Protein AF-A0AAU0R5Z7-F1 (afdb_monomer_lite)

Foldseek 3Di:
DDWDWDWDQDPVVNDIDIDIDDVVVVPPPVVVVVVVVVVVVVVVVVVVVVVDDDD

Sequence (55 aa):
MEKKVIKHWSDLFKTEITLTIDERLNKIDEKAASEKKLQIANEQLAKVKDFLPKR

Radius of gyration: 22.07 Å; chains: 1; bounding box: 54×21×46 Å

Structure (mmCIF, N/CA/C/O backbone):
data_AF-A0AAU0R5Z7-F1
#
_entry.id   AF-A0AAU0R5Z7-F1
#
loop_
_atom_site.group_PDB
_atom_site.id
_atom_site.type_symbol
_atom_site.label_atom_id
_atom_site.label_alt_id
_atom_site.label_comp_id
_atom_site.label_asym_id
_atom_site.label_entity_id
_atom_site.label_seq_id
_atom_site.pdbx_PDB_ins_code
_atom_site.Cartn_x
_atom_site.Cartn_y
_atom_site.Cartn_z
_atom_site.occupancy
_atom_site.B_iso_or_equiv
_atom_site.auth_seq_id
_atom_site.auth_comp_id
_atom_site.auth_asym_id
_atom_site.auth_atom_id
_atom_site.pdbx_PDB_model_num
ATOM 1 N N . MET A 1 1 ? 14.041 13.819 -0.339 1.00 54.00 1 MET A N 1
ATOM 2 C CA . MET A 1 1 ? 12.980 12.933 -0.866 1.00 54.00 1 MET A CA 1
ATOM 3 C C . MET A 1 1 ? 13.682 11.839 -1.643 1.00 54.00 1 MET A C 1
ATOM 5 O O . MET A 1 1 ? 14.341 12.171 -2.620 1.00 54.00 1 MET A O 1
ATOM 9 N N . GLU A 1 2 ? 13.643 10.599 -1.163 1.00 57.75 2 GLU A N 1
ATOM 10 C CA . GLU A 1 2 ? 14.334 9.469 -1.798 1.00 57.75 2 GLU A CA 1
ATOM 11 C C . GLU A 1 2 ? 13.526 9.022 -3.021 1.00 57.75 2 GLU A C 1
ATOM 13 O O . GLU A 1 2 ? 12.373 8.610 -2.905 1.00 57.75 2 GLU A O 1
ATOM 18 N N . LYS A 1 3 ? 14.100 9.211 -4.211 1.00 67.62 3 LYS A N 1
ATOM 19 C CA . LYS A 1 3 ? 13.521 8.790 -5.489 1.00 67.62 3 LYS A CA 1
ATOM 20 C C . LYS A 1 3 ? 14.404 7.685 -6.043 1.00 67.62 3 LYS A C 1
ATOM 22 O O . LYS A 1 3 ? 15.600 7.909 -6.225 1.00 67.62 3 LYS A O 1
ATOM 27 N N . LYS A 1 4 ? 13.824 6.524 -6.342 1.00 70.94 4 LYS A N 1
ATOM 28 C CA . LYS A 1 4 ? 14.553 5.430 -6.984 1.00 70.94 4 LYS A CA 1
ATOM 29 C C . LYS A 1 4 ? 14.317 5.492 -8.486 1.00 70.94 4 LYS A C 1
ATOM 31 O O . LYS A 1 4 ? 13.176 5.466 -8.946 1.00 70.94 4 LYS A O 1
ATOM 36 N N . VAL A 1 5 ? 15.404 5.604 -9.240 1.00 73.75 5 VAL A N 1
ATOM 37 C CA . VAL A 1 5 ? 15.379 5.644 -10.703 1.00 73.75 5 VAL A CA 1
ATOM 38 C C . VAL A 1 5 ? 15.751 4.258 -11.217 1.00 73.75 5 VAL A C 1
ATOM 40 O O . VAL A 1 5 ? 16.851 3.779 -10.951 1.00 73.75 5 VAL A O 1
ATOM 43 N N . ILE A 1 6 ? 14.835 3.602 -11.929 1.00 76.50 6 ILE A N 1
ATOM 44 C CA . ILE A 1 6 ? 15.069 2.305 -12.571 1.00 76.50 6 ILE A CA 1
ATOM 45 C C . ILE A 1 6 ? 15.059 2.526 -14.077 1.00 76.50 6 ILE A C 1
ATOM 47 O O . ILE A 1 6 ? 14.084 3.035 -14.626 1.00 76.50 6 ILE A O 1
ATOM 51 N N . LYS A 1 7 ? 16.142 2.140 -14.747 1.00 79.88 7 LYS A N 1
ATOM 52 C CA . LYS A 1 7 ? 16.219 2.137 -16.206 1.00 79.88 7 LYS A CA 1
ATOM 53 C C . LYS A 1 7 ? 15.933 0.733 -16.714 1.00 79.88 7 LYS A C 1
ATOM 55 O O . LYS A 1 7 ? 16.528 -0.227 -16.229 1.00 79.88 7 LYS A O 1
ATOM 60 N N . HIS A 1 8 ? 15.008 0.617 -17.653 1.00 79.88 8 HIS A N 1
ATOM 61 C CA . HIS A 1 8 ? 14.630 -0.650 -18.260 1.00 79.88 8 HIS A CA 1
ATOM 62 C C . HIS A 1 8 ? 14.540 -0.485 -19.774 1.00 79.88 8 HIS A C 1
ATOM 64 O O . HIS A 1 8 ? 13.945 0.470 -20.271 1.00 79.88 8 HIS A O 1
ATOM 70 N N . TRP A 1 9 ? 15.129 -1.424 -20.508 1.00 76.88 9 TRP A N 1
ATOM 71 C CA . TRP A 1 9 ? 15.007 -1.474 -21.956 1.00 76.88 9 TRP A CA 1
ATOM 72 C C . TRP A 1 9 ? 13.659 -2.079 -22.333 1.00 76.88 9 TRP A C 1
ATOM 74 O O . TRP A 1 9 ? 13.398 -3.239 -22.028 1.00 76.88 9 TRP A O 1
ATOM 84 N N . SER A 1 10 ? 12.796 -1.291 -22.970 1.00 75.31 10 SER A N 1
ATOM 85 C CA . SER A 1 10 ? 11.505 -1.784 -23.433 1.00 75.31 10 SER A CA 1
ATO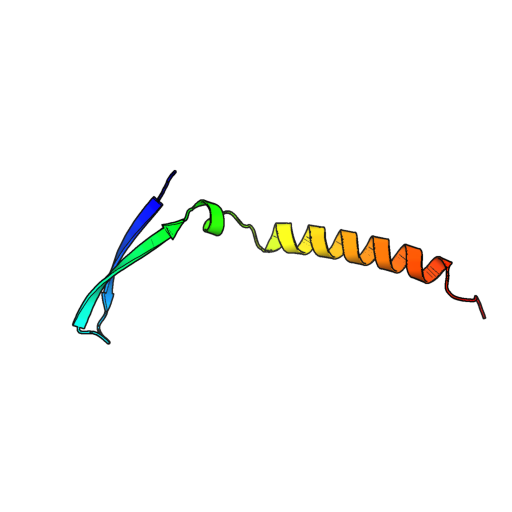M 86 C C . SER A 1 10 ? 11.634 -2.355 -24.834 1.00 75.31 10 SER A C 1
ATOM 88 O O . SER A 1 10 ? 11.861 -1.615 -25.790 1.00 75.31 10 SER A O 1
ATOM 90 N N . ASP A 1 11 ? 11.413 -3.659 -24.971 1.00 77.81 11 ASP A N 1
ATOM 91 C CA . ASP A 1 11 ? 11.372 -4.317 -26.281 1.00 77.81 11 ASP A CA 1
ATOM 92 C C . ASP A 1 11 ? 10.182 -3.849 -27.132 1.00 77.81 11 ASP A C 1
ATOM 94 O O . ASP A 1 11 ? 10.276 -3.793 -28.358 1.00 77.81 11 ASP A O 1
ATOM 98 N N . LEU A 1 12 ? 9.082 -3.441 -26.486 1.00 80.00 12 LEU A N 1
ATOM 99 C CA . LEU A 1 12 ? 7.871 -2.939 -27.146 1.00 80.00 12 LEU A CA 1
ATOM 100 C C . LEU A 1 12 ? 8.108 -1.606 -27.860 1.00 80.00 12 LEU A C 1
ATOM 102 O O . LEU A 1 12 ? 7.653 -1.414 -28.985 1.00 80.00 12 LEU A O 1
ATOM 106 N N . PHE A 1 13 ? 8.827 -0.691 -27.211 1.00 80.56 13 PHE A N 1
ATOM 107 C CA . PHE A 1 13 ? 9.091 0.647 -27.744 1.00 80.56 13 PHE A CA 1
ATOM 108 C C . PHE A 1 13 ? 10.520 0.811 -28.267 1.00 80.56 13 PHE A C 1
ATOM 110 O O . PHE A 1 13 ? 10.884 1.910 -28.677 1.00 80.56 13 PHE A O 1
ATOM 117 N N . LYS A 1 14 ? 11.329 -0.260 -28.233 1.00 85.50 14 LYS A N 1
ATOM 118 C CA . LYS A 1 14 ? 12.755 -0.292 -28.604 1.00 85.50 14 LYS A CA 1
ATOM 119 C C . LYS A 1 14 ? 13.552 0.891 -28.036 1.00 85.50 14 LYS A C 1
ATOM 121 O O . LYS A 1 14 ? 14.393 1.467 -28.721 1.00 85.50 14 LYS A O 1
ATOM 126 N N . THR A 1 15 ? 13.239 1.289 -26.804 1.00 75.88 15 THR A N 1
ATOM 127 C CA . THR A 1 15 ? 13.785 2.485 -26.147 1.00 75.88 15 THR A CA 1
ATOM 128 C C . THR A 1 15 ? 14.032 2.237 -24.662 1.00 75.88 15 THR A C 1
ATOM 130 O O . THR A 1 15 ? 13.374 1.407 -24.028 1.00 75.88 15 THR A O 1
ATOM 133 N N . GLU A 1 16 ? 14.999 2.965 -24.097 1.00 74.62 16 GLU A N 1
ATOM 134 C CA . GLU A 1 16 ? 15.287 2.941 -22.663 1.00 74.62 16 GLU A CA 1
ATOM 135 C C . GLU A 1 16 ? 14.233 3.768 -21.912 1.00 74.62 16 GLU A C 1
ATOM 137 O O . GLU A 1 16 ? 14.152 4.989 -22.059 1.00 74.62 16 GLU A O 1
ATOM 142 N N . ILE A 1 17 ? 13.416 3.101 -21.098 1.00 80.50 17 ILE A N 1
ATOM 143 C CA . ILE A 1 17 ? 12.398 3.736 -20.265 1.00 80.50 17 ILE A CA 1
ATOM 144 C C . ILE A 1 17 ? 12.975 3.949 -18.870 1.00 80.50 17 ILE A C 1
ATOM 146 O O . ILE A 1 17 ? 13.516 3.036 -18.244 1.00 80.50 17 ILE A O 1
ATOM 150 N N . THR A 1 18 ? 12.828 5.171 -18.364 1.00 76.50 18 THR A N 1
ATOM 151 C CA . THR A 1 18 ? 13.205 5.522 -16.995 1.00 76.50 18 THR A CA 1
ATOM 152 C C . THR A 1 18 ? 11.959 5.564 -16.117 1.00 76.50 18 THR A C 1
ATOM 154 O O . THR A 1 18 ? 11.115 6.447 -16.257 1.00 76.50 18 THR A O 1
ATOM 157 N N . LEU A 1 19 ? 11.849 4.615 -15.192 1.00 75.12 19 LEU A N 1
ATOM 158 C CA . LEU A 1 19 ? 10.801 4.566 -14.180 1.00 75.12 19 LEU A CA 1
ATOM 159 C C . LEU A 1 19 ? 11.293 5.288 -12.927 1.00 75.12 19 LEU A C 1
ATOM 161 O O . LEU A 1 19 ? 12.306 4.914 -12.336 1.00 75.12 19 LEU A O 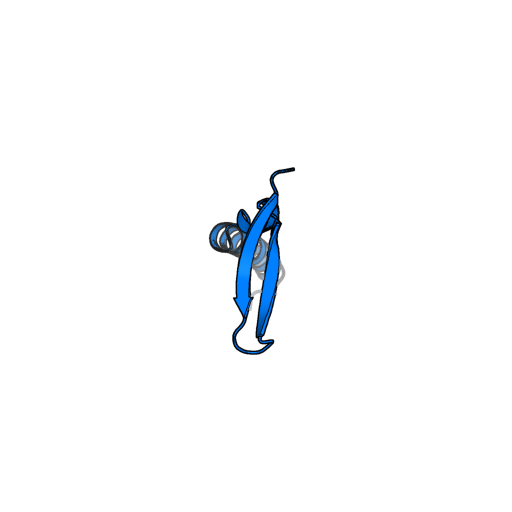1
ATOM 165 N N . THR A 1 20 ? 10.574 6.330 -12.518 1.00 73.19 20 THR A N 1
ATOM 166 C CA . THR A 1 20 ? 10.836 7.019 -11.249 1.00 73.19 20 THR A CA 1
ATOM 167 C C . THR A 1 20 ? 9.819 6.537 -10.230 1.00 73.19 20 THR A C 1
ATOM 169 O O . THR A 1 20 ? 8.640 6.867 -10.336 1.00 73.19 20 THR A O 1
ATOM 172 N N . ILE A 1 21 ? 10.266 5.746 -9.258 1.00 67.69 21 ILE A N 1
ATOM 173 C CA . ILE A 1 21 ? 9.408 5.245 -8.184 1.00 67.69 21 ILE A CA 1
ATOM 174 C C . ILE A 1 21 ? 9.575 6.164 -6.973 1.00 67.69 21 ILE A C 1
ATOM 176 O O . ILE A 1 21 ? 10.691 6.376 -6.489 1.00 67.69 21 ILE A O 1
ATOM 180 N N . ASP A 1 22 ? 8.459 6.713 -6.490 1.00 70.12 22 ASP A N 1
ATOM 181 C CA . ASP A 1 22 ? 8.413 7.409 -5.206 1.00 70.12 22 ASP A CA 1
ATOM 182 C C . ASP A 1 22 ? 8.345 6.369 -4.080 1.00 70.12 22 ASP A C 1
ATOM 184 O O . ASP A 1 22 ? 7.349 5.656 -3.918 1.00 70.12 22 ASP A O 1
ATOM 188 N N . GLU A 1 23 ? 9.414 6.264 -3.292 1.00 65.31 23 GLU A N 1
ATOM 189 C CA . GLU A 1 23 ? 9.506 5.276 -2.218 1.00 65.31 23 GLU A CA 1
ATOM 190 C C . GLU A 1 23 ? 8.475 5.500 -1.105 1.00 65.31 23 GLU A C 1
ATOM 192 O O . GLU A 1 23 ? 8.175 4.569 -0.359 1.00 65.31 23 GLU A O 1
ATOM 197 N N . ARG A 1 24 ? 7.878 6.697 -0.993 1.00 62.47 24 ARG A N 1
ATOM 198 C CA . ARG A 1 24 ? 6.774 6.939 -0.050 1.00 62.47 24 ARG A CA 1
ATOM 199 C C . ARG A 1 24 ? 5.517 6.166 -0.429 1.00 62.47 24 ARG A C 1
ATOM 201 O O . ARG A 1 24 ? 4.829 5.676 0.460 1.00 62.47 24 ARG A O 1
ATOM 208 N N . LEU A 1 25 ? 5.237 6.043 -1.726 1.00 60.16 25 LEU A N 1
ATOM 209 C CA . LEU A 1 25 ? 4.096 5.278 -2.228 1.00 60.16 25 LEU A CA 1
ATOM 210 C C . LEU A 1 25 ? 4.362 3.772 -2.151 1.00 60.16 25 LEU A C 1
ATOM 212 O O . LEU A 1 25 ? 3.449 3.011 -1.859 1.00 60.16 25 LEU A O 1
ATOM 216 N N . ASN A 1 26 ? 5.621 3.350 -2.310 1.00 62.09 26 ASN A N 1
ATOM 217 C CA . ASN A 1 26 ? 6.013 1.945 -2.170 1.00 62.09 26 ASN A CA 1
ATOM 218 C C . ASN A 1 26 ? 6.003 1.446 -0.708 1.00 62.09 26 ASN A C 1
ATOM 220 O O . ASN A 1 26 ? 6.003 0.246 -0.459 1.00 62.09 26 ASN A O 1
ATOM 224 N N . LYS A 1 27 ? 6.009 2.363 0.270 1.00 61.00 27 LYS A N 1
ATOM 225 C CA . LYS A 1 27 ? 5.890 2.061 1.709 1.00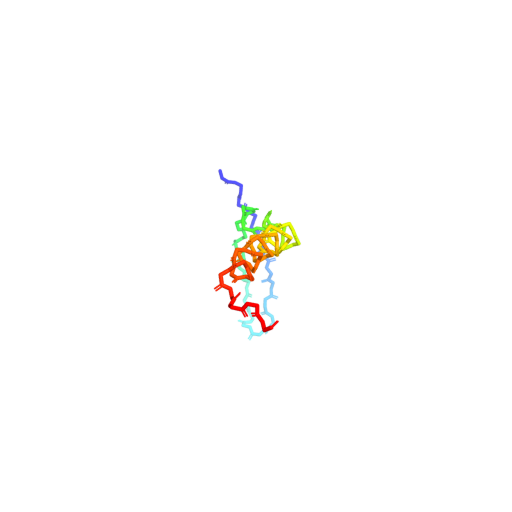 61.0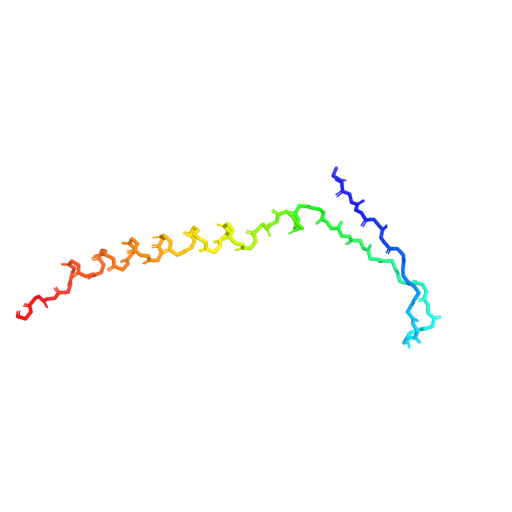0 27 LYS A CA 1
ATOM 226 C C . LYS A 1 27 ? 4.439 1.973 2.192 1.00 61.00 27 LYS A C 1
ATOM 228 O O . LYS A 1 27 ? 4.217 1.759 3.384 1.00 61.00 27 LYS A O 1
ATOM 233 N N . ILE A 1 28 ? 3.450 2.157 1.312 1.00 58.97 28 ILE A N 1
ATOM 234 C CA . ILE A 1 28 ? 2.052 1.900 1.661 1.00 58.97 28 ILE A CA 1
ATOM 235 C C . ILE A 1 28 ? 1.884 0.384 1.712 1.00 58.97 28 ILE A C 1
ATOM 237 O O . ILE A 1 28 ? 1.635 -0.271 0.708 1.00 58.97 28 ILE A O 1
ATOM 241 N N . ASP A 1 29 ? 2.068 -0.165 2.906 1.00 60.09 29 ASP A N 1
ATOM 242 C CA . ASP A 1 29 ? 1.814 -1.565 3.201 1.00 60.09 29 ASP A CA 1
ATOM 243 C C . ASP A 1 29 ? 0.300 -1.802 3.064 1.00 60.09 29 ASP A C 1
ATOM 245 O O . ASP A 1 29 ? -0.491 -1.475 3.957 1.00 60.09 29 ASP A O 1
ATOM 249 N N . GLU A 1 30 ? -0.130 -2.269 1.886 1.00 60.75 30 GLU A N 1
ATOM 250 C CA . GLU A 1 30 ? -1.543 -2.476 1.535 1.00 60.75 30 GLU A CA 1
ATOM 251 C C . GLU A 1 30 ? -2.268 -3.314 2.594 1.00 60.75 30 GLU A C 1
ATOM 253 O O . GLU A 1 30 ? -3.448 -3.097 2.879 1.00 60.75 30 GLU A O 1
ATOM 258 N N . LYS A 1 31 ? -1.528 -4.217 3.244 1.00 61.41 31 LYS A N 1
ATOM 259 C CA . LYS A 1 31 ? -2.011 -5.075 4.319 1.00 61.41 31 LYS A CA 1
ATOM 260 C C . LYS A 1 31 ? -2.361 -4.273 5.577 1.00 61.41 31 LYS A C 1
ATOM 262 O O . LYS A 1 31 ? -3.474 -4.393 6.086 1.00 61.41 31 LYS A O 1
ATOM 267 N N . ALA A 1 32 ? -1.480 -3.367 6.004 1.00 63.09 32 ALA A N 1
ATOM 268 C CA . ALA A 1 32 ? -1.719 -2.490 7.152 1.00 63.09 32 ALA A CA 1
ATOM 269 C C . ALA A 1 32 ? -2.834 -1.461 6.883 1.00 63.09 32 ALA A C 1
ATOM 271 O O . ALA A 1 32 ? -3.614 -1.117 7.776 1.00 63.09 32 ALA A O 1
ATOM 272 N N . ALA A 1 33 ? -2.940 -0.969 5.644 1.00 63.41 33 ALA A N 1
ATOM 273 C CA . ALA A 1 33 ? -4.028 -0.082 5.237 1.00 63.41 33 ALA A CA 1
ATOM 274 C C . ALA A 1 33 ? -5.385 -0.809 5.211 1.00 63.41 33 ALA A C 1
ATOM 276 O O . ALA A 1 33 ? -6.406 -0.219 5.574 1.00 63.41 33 ALA A O 1
ATOM 277 N N . SER A 1 34 ? -5.397 -2.082 4.809 1.00 69.56 34 SER A N 1
ATOM 278 C CA . SER A 1 34 ? -6.591 -2.929 4.772 1.00 69.56 34 SER A CA 1
ATOM 279 C C . SER A 1 34 ? -7.119 -3.252 6.174 1.00 69.56 34 SER A C 1
ATOM 281 O O . SER A 1 34 ? -8.303 -3.052 6.442 1.00 69.56 34 SER A O 1
ATOM 283 N N . GLU A 1 35 ? -6.249 -3.642 7.111 1.00 76.38 35 GLU A N 1
ATOM 284 C CA . GLU A 1 35 ? -6.636 -3.964 8.495 1.00 76.38 35 GLU A CA 1
ATOM 285 C C . GLU A 1 35 ? -7.269 -2.771 9.226 1.00 76.38 35 GLU A C 1
ATOM 287 O O . GLU A 1 35 ? -8.314 -2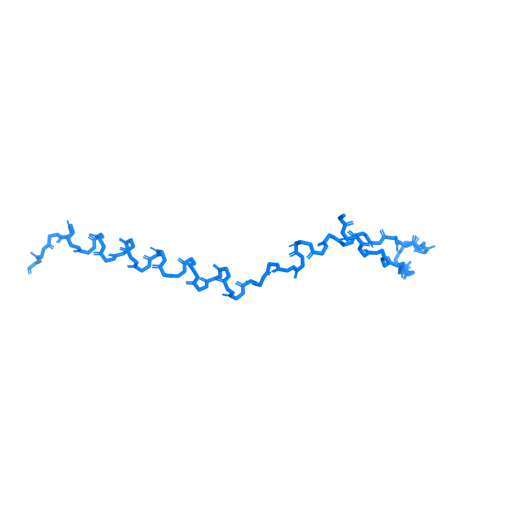.910 9.866 1.00 76.38 35 GLU A O 1
ATOM 292 N N . LYS A 1 36 ? -6.700 -1.569 9.065 1.00 77.69 36 LYS A N 1
ATOM 293 C CA . LYS A 1 36 ? -7.282 -0.338 9.625 1.00 77.69 36 LYS A CA 1
ATOM 294 C C . LYS A 1 36 ? -8.657 -0.031 9.037 1.00 77.69 36 LYS A C 1
ATOM 296 O O . LYS A 1 36 ? -9.572 0.342 9.768 1.00 77.69 36 LYS A O 1
ATOM 301 N N . LYS A 1 37 ? -8.824 -0.197 7.721 1.00 78.75 37 LYS A N 1
ATOM 302 C CA . LYS A 1 37 ? -10.120 0.008 7.054 1.00 78.75 37 LYS A CA 1
ATOM 303 C C . LYS A 1 37 ? -11.163 -1.011 7.521 1.00 78.75 37 LYS A C 1
ATOM 305 O O . LYS A 1 37 ? -12.311 -0.631 7.734 1.00 78.75 37 LYS A O 1
ATOM 310 N N . LEU A 1 38 ? -10.764 -2.265 7.737 1.00 78.06 38 LEU A N 1
ATOM 311 C CA . LEU A 1 38 ? -11.626 -3.313 8.289 1.00 78.06 38 LEU A CA 1
ATOM 312 C C . LEU A 1 38 ? -12.072 -3.001 9.723 1.00 78.06 38 LEU A C 1
ATOM 314 O O . LEU A 1 38 ? -13.249 -3.163 10.037 1.00 78.06 38 LEU A O 1
ATOM 318 N N . GLN A 1 39 ? -11.173 -2.511 10.582 1.00 84.12 39 GLN A N 1
ATOM 319 C CA . GLN A 1 39 ? -11.537 -2.082 11.939 1.00 84.12 39 GLN A CA 1
ATOM 320 C C . GLN A 1 39 ? -12.572 -0.955 11.924 1.00 84.12 39 GLN A C 1
ATOM 322 O O . GLN A 1 39 ? -13.608 -1.073 12.576 1.00 84.12 39 GLN A O 1
ATOM 327 N N . ILE A 1 40 ? -12.342 0.087 11.122 1.00 84.56 40 ILE A N 1
ATOM 328 C CA . ILE A 1 40 ? -13.274 1.218 10.996 1.00 84.56 40 ILE A CA 1
ATOM 329 C C . ILE A 1 40 ? -14.645 0.741 10.498 1.00 84.56 40 ILE A C 1
ATOM 331 O O . ILE A 1 40 ? -15.675 1.139 11.043 1.00 84.56 40 ILE A O 1
ATOM 335 N N . ALA A 1 41 ? -14.670 -0.144 9.497 1.00 81.50 41 ALA A N 1
ATOM 336 C CA . ALA A 1 41 ? -15.911 -0.712 8.978 1.00 81.50 41 ALA A CA 1
ATOM 337 C C . ALA A 1 41 ? -16.666 -1.528 10.044 1.00 81.50 41 ALA A C 1
ATOM 339 O O . ALA A 1 41 ? -17.885 -1.403 10.164 1.00 81.50 41 ALA A O 1
ATOM 340 N N . ASN A 1 42 ? -15.957 -2.316 10.858 1.00 85.00 42 ASN A N 1
ATOM 341 C CA . ASN A 1 42 ? -16.558 -3.093 11.944 1.00 85.00 42 ASN A CA 1
ATOM 342 C C . ASN A 1 42 ? -17.133 -2.203 13.057 1.00 85.00 42 ASN A C 1
ATOM 344 O O . ASN A 1 42 ? -18.237 -2.464 13.535 1.00 85.00 42 ASN A O 1
ATOM 348 N N . GLU A 1 43 ? -16.435 -1.132 13.443 1.00 86.75 43 GLU A N 1
ATOM 349 C CA . GLU A 1 43 ? -16.936 -0.163 14.427 1.00 86.75 43 GLU A CA 1
ATOM 350 C C . GLU A 1 43 ? -18.189 0.566 13.931 1.00 86.75 43 GLU A C 1
ATOM 352 O O . GLU A 1 43 ? -19.147 0.764 14.681 1.00 86.75 43 GLU A O 1
ATOM 357 N N . GLN A 1 44 ? -18.206 0.957 12.655 1.00 86.06 44 GLN A N 1
ATOM 358 C CA . GLN A 1 44 ? -19.376 1.579 12.038 1.00 86.06 44 GLN A CA 1
ATOM 359 C C . GLN A 1 44 ? -20.557 0.607 11.974 1.00 86.06 44 GLN A C 1
ATOM 361 O O . GLN A 1 44 ? -21.680 0.985 12.306 1.00 86.06 44 GLN A O 1
ATOM 366 N N . LEU A 1 45 ? -20.306 -0.654 11.613 1.00 83.12 45 LEU A N 1
ATOM 367 C CA . LEU A 1 45 ? -21.333 -1.690 11.579 1.00 83.12 45 LEU A CA 1
ATOM 368 C C . LEU A 1 45 ? -21.929 -1.955 12.969 1.00 83.12 45 LEU A C 1
ATOM 370 O O . LEU A 1 45 ? -23.140 -2.134 13.082 1.00 83.12 45 LEU A O 1
ATOM 374 N N . ALA A 1 46 ? -21.105 -1.958 14.022 1.00 80.38 46 ALA A N 1
ATOM 375 C CA . ALA A 1 46 ? -21.571 -2.109 15.400 1.00 80.38 46 ALA A CA 1
ATOM 376 C C . ALA A 1 46 ? -22.539 -0.983 15.791 1.00 80.38 46 ALA A C 1
ATOM 378 O O . ALA A 1 46 ? -23.638 -1.262 16.260 1.00 80.38 46 ALA A O 1
ATOM 379 N N . LYS A 1 47 ? -22.187 0.272 15.480 1.00 83.19 47 LYS A N 1
ATOM 380 C CA . LYS A 1 47 ? -23.068 1.424 15.719 1.00 83.19 47 LYS A CA 1
ATOM 381 C C . LYS A 1 47 ? -24.396 1.268 14.990 1.00 83.19 47 LYS A C 1
ATOM 383 O O . LYS A 1 47 ? -25.442 1.449 15.594 1.00 83.19 47 LYS A O 1
ATOM 388 N N . VAL A 1 48 ? -24.378 0.892 13.710 1.00 80.88 48 VAL A N 1
ATOM 389 C CA . VAL A 1 48 ? -25.613 0.706 12.932 1.00 80.88 48 VAL A CA 1
ATOM 390 C C . VAL A 1 48 ? -26.488 -0.401 13.523 1.00 80.88 48 VAL A C 1
ATOM 392 O O . VAL A 1 48 ? -27.700 -0.223 13.595 1.00 80.88 48 VAL A O 1
ATOM 395 N N . LYS A 1 49 ? -25.903 -1.513 13.991 1.00 74.19 49 LYS A N 1
ATOM 396 C CA . LYS A 1 49 ? -26.657 -2.604 14.632 1.00 74.19 49 LYS A CA 1
ATOM 397 C C . LYS A 1 49 ? -27.438 -2.148 15.863 1.00 74.19 49 LYS A C 1
ATOM 399 O O . LYS A 1 49 ? -28.553 -2.624 16.053 1.00 74.19 49 LYS A O 1
ATOM 404 N N . ASP A 1 50 ? -26.894 -1.226 16.651 1.00 73.31 50 ASP A N 1
ATOM 405 C CA . ASP A 1 50 ? -27.571 -0.704 17.845 1.00 73.31 50 ASP A CA 1
ATOM 406 C C . ASP A 1 50 ? -28.779 0.182 17.506 1.00 73.31 50 ASP A C 1
ATOM 408 O O . ASP A 1 50 ? -29.732 0.252 18.281 1.00 73.31 50 ASP A O 1
ATOM 412 N N . PHE A 1 51 ? -28.773 0.818 16.331 1.00 71.75 51 PHE A N 1
ATOM 413 C CA . PHE A 1 51 ? -29.888 1.630 15.831 1.00 71.75 51 PHE A CA 1
ATOM 414 C C . PHE A 1 51 ? -30.935 0.828 15.048 1.00 71.75 51 PHE A C 1
ATOM 416 O O . PHE A 1 51 ? -31.960 1.389 14.653 1.00 71.75 51 PHE A O 1
ATOM 423 N N . LEU A 1 52 ? -30.713 -0.468 14.809 1.00 72.50 52 LEU A N 1
ATOM 424 C CA . LEU A 1 52 ? -31.703 -1.304 14.142 1.00 72.50 52 LEU A CA 1
ATOM 425 C C . LEU A 1 52 ? -32.781 -1.754 15.142 1.00 72.50 52 LEU A C 1
ATOM 427 O O . LEU A 1 52 ? -32.454 -2.213 16.239 1.00 72.50 52 LEU A O 1
ATOM 431 N N . PRO A 1 53 ? -34.074 -1.664 14.779 1.00 73.50 53 PRO A N 1
ATOM 432 C CA . PRO A 1 53 ? -35.153 -2.129 15.637 1.00 73.50 53 PRO A CA 1
ATOM 433 C C . PRO A 1 53 ? -34.999 -3.634 15.878 1.00 73.50 53 PRO A C 1
ATOM 435 O O . PRO A 1 53 ? -34.960 -4.430 14.935 1.00 73.50 53 PR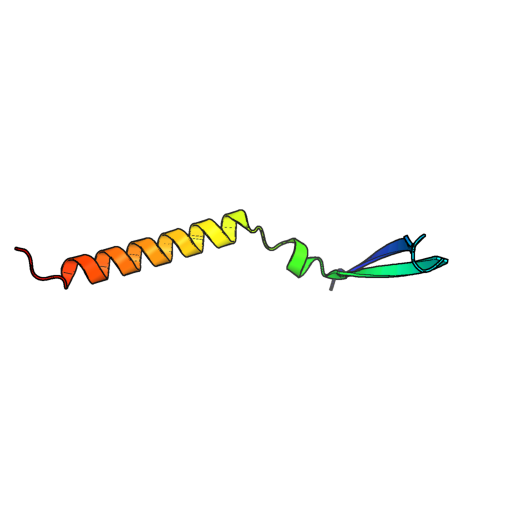O A O 1
ATOM 438 N N . LYS A 1 54 ? -34.894 -4.025 17.152 1.00 74.00 54 LYS A N 1
ATOM 439 C CA . LYS A 1 54 ? -34.888 -5.435 17.553 1.00 74.00 54 LYS A CA 1
ATOM 440 C C . LYS A 1 54 ? -36.288 -5.999 17.295 1.00 74.00 54 LYS A C 1
ATOM 442 O O . LYS A 1 54 ? -37.264 -5.431 17.781 1.00 74.00 54 LYS A O 1
ATOM 447 N N . ARG A 1 55 ? -36.366 -7.046 16.470 1.00 63.16 55 ARG A N 1
ATOM 448 C CA . ARG A 1 55 ? -37.593 -7.830 16.277 1.00 63.16 55 ARG A CA 1
ATOM 449 C C . ARG A 1 55 ? -37.925 -8.626 17.528 1.00 63.16 55 ARG A C 1
ATOM 451 O O . ARG A 1 55 ? -36.960 -9.073 18.189 1.00 63.16 55 ARG A O 1
#

pLDDT: mean 73.22, std 8.48, range [54.0, 86.75]

Secondary structure (DSSP, 8-state):
--EEEEEEEETTTTEEEEEEEEHHHHT--HHHHHHHHHHHHHHHHHHHHHHSPP-